Protein AF-A0A503PTZ9-F1 (afdb_monomer)

Mean predicted aligned error: 9.79 Å

Radius of gyration: 23.67 Å; Cα contacts (8 Å, |Δi|>4): 305; chains: 1; bounding box: 58×37×89 Å

Solvent-accessible surface area (backbone atoms only — not comparable to full-atom values): 9245 Å² total; per-residue (Å²): 135,88,83,88,86,88,81,87,80,84,78,80,80,80,79,78,78,79,80,77,79,73,82,73,79,72,58,34,61,68,58,82,78,48,42,77,41,50,40,66,58,50,43,62,72,37,54,38,19,19,38,58,53,99,61,36,38,35,24,30,41,74,88,35,39,27,41,33,32,36,72,86,59,56,32,35,34,51,37,34,45,49,67,59,56,31,27,39,35,39,45,42,35,38,35,33,25,79,62,46,50,68,46,65,62,75,71,70,54,28,44,36,38,33,33,32,78,86,68,48,57,32,37,35,51,71,82,46,91,44,89,69,36,46,27,35,67,59,68,69,76,35,48,42,83,39,57,87,57,45,68,60,51,48,55,58,44,61,76,56,43,37,120

Nearest PDB structures (foldseek):
  1pby-assembly1_A  TM=3.510E-01  e=3.749E+00  Paracoccus denitrificans

Secondary structure (DSSP, 8-state):
---------------------------BPPPTT-EEPPHHHHHHHHTTEEEE-SSEEEEE-TTSEEEEEETTSSEEEEEEEEEETTEEEEEEEEEETTT--EEE-SS-EEEEEEE-TTS-EEEEETT-S-TTT-BBS-GGGGEEES-TTHHHHHHHHHTT---

Sequence (163 aa):
MIRFLSRAWYGTVAFAAFAAFTSTSFAWPLPKGSVQLTKAEVAKIYSGMTADWDTIRGYHAPDGKYYSHAKDKSWFFEGKWTVRGNTQCISGSWTEVKTGKTGKSGKRDCNTWMRGPDGKMWDLWSQAKDQRNDWSDENLSKLSKGDRGVVKTITELKAKVRG

Foldseek 3Di:
DDDDDDDDDPDDDPPPPDPPPPPPQFFFFAAPPWAFDAQVVLLVLQEQKWFDDPFKIWHQHNVQWIKMAGPVRQKIWTFGWGTDGQKIWTWGKMAGLEARDMDTPDDTFMKGWIQHPVRQIKIDTPPDPDRRGRIGSCRSVRMDGHPPCRVVSVVVSVVRRDD

pLDDT: mean 85.65, std 20.06, range [33.97, 98.5]

Structure (mmCIF, N/CA/C/O backbone):
data_AF-A0A503PTZ9-F1
#
_entry.id   AF-A0A503PTZ9-F1
#
loop_
_atom_site.group_PDB
_atom_site.id
_atom_site.type_symbol
_atom_site.label_atom_id
_atom_site.label_alt_id
_atom_site.label_comp_id
_atom_site.label_asym_id
_atom_site.label_entity_id
_atom_site.label_seq_id
_atom_site.pdbx_PDB_ins_code
_atom_site.Cartn_x
_atom_site.Cartn_y
_atom_site.Cartn_z
_atom_sit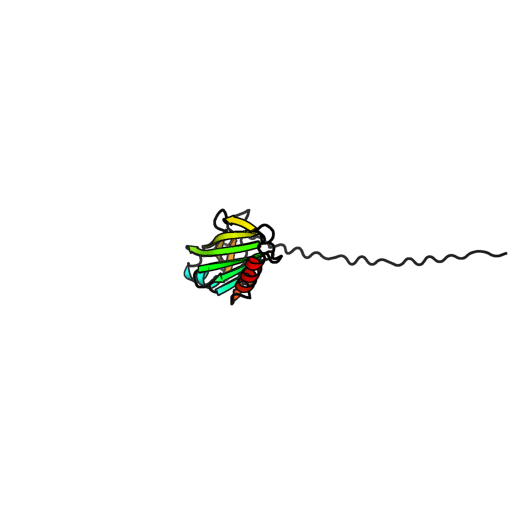e.occupancy
_atom_site.B_iso_or_equiv
_atom_site.auth_seq_id
_atom_site.auth_comp_id
_atom_site.auth_asym_id
_atom_site.auth_atom_id
_atom_site.pdbx_PDB_model_num
ATOM 1 N N . MET A 1 1 ? 34.572 24.724 71.150 1.00 36.53 1 MET A N 1
ATOM 2 C CA . MET A 1 1 ? 35.938 24.834 70.591 1.00 36.53 1 MET A CA 1
ATOM 3 C C . MET A 1 1 ? 36.004 23.918 69.365 1.00 36.53 1 MET A C 1
ATOM 5 O O . MET A 1 1 ? 35.574 22.787 69.511 1.00 36.53 1 MET A O 1
ATOM 9 N N . ILE A 1 2 ? 36.513 24.410 68.218 1.00 38.62 2 ILE A N 1
ATOM 10 C CA . ILE A 1 2 ? 36.885 23.673 66.971 1.00 38.62 2 ILE A CA 1
ATOM 11 C C . ILE A 1 2 ? 35.685 23.220 66.092 1.00 38.62 2 ILE A C 1
ATOM 13 O O . ILE A 1 2 ? 34.943 22.327 66.467 1.00 38.62 2 ILE A O 1
ATOM 17 N N . ARG A 1 3 ? 35.270 23.987 65.064 1.00 33.97 3 ARG A N 1
ATOM 18 C CA . ARG A 1 3 ? 35.731 24.116 63.646 1.00 33.97 3 ARG A CA 1
ATOM 19 C C . ARG A 1 3 ? 35.375 22.941 62.701 1.00 33.97 3 ARG A C 1
ATOM 21 O O . ARG A 1 3 ? 35.932 21.863 62.822 1.00 33.97 3 ARG A O 1
ATOM 28 N N . PHE A 1 4 ? 34.483 23.267 61.748 1.00 40.53 4 PHE A N 1
ATOM 29 C CA . PHE A 1 4 ? 34.369 22.888 60.322 1.00 40.53 4 PHE A CA 1
ATOM 30 C C . PHE A 1 4 ? 35.151 21.673 59.790 1.00 40.53 4 PHE A C 1
ATOM 32 O O . PHE A 1 4 ? 36.363 21.622 59.950 1.00 40.53 4 PHE A O 1
ATOM 39 N N . LEU A 1 5 ? 34.495 20.864 58.940 1.00 43.12 5 LEU A N 1
ATOM 40 C CA . LEU A 1 5 ? 34.867 20.738 57.520 1.00 43.12 5 LEU A CA 1
ATOM 41 C C . LEU A 1 5 ? 33.741 20.105 56.682 1.00 43.12 5 LEU A C 1
ATOM 43 O O . LEU A 1 5 ? 33.211 19.036 56.965 1.00 43.12 5 LEU A O 1
ATOM 47 N N . SER A 1 6 ? 33.404 20.838 55.632 1.00 43.50 6 SER A N 1
ATOM 48 C CA . SER A 1 6 ? 32.527 20.544 54.509 1.00 43.50 6 SER A CA 1
ATOM 49 C C . SER A 1 6 ? 33.125 19.488 53.576 1.00 43.50 6 SER A C 1
ATOM 51 O O . SER A 1 6 ? 34.327 19.493 53.321 1.00 43.50 6 SER A O 1
ATOM 53 N N . ARG A 1 7 ? 32.276 18.653 52.965 1.00 43.56 7 ARG A N 1
ATOM 54 C CA . ARG A 1 7 ? 32.567 18.022 51.670 1.00 43.56 7 ARG A CA 1
ATOM 55 C C . ARG A 1 7 ? 31.271 17.779 50.902 1.00 43.56 7 ARG A C 1
ATOM 57 O O . ARG A 1 7 ? 30.512 16.862 51.188 1.00 43.56 7 ARG A O 1
ATOM 64 N N . ALA A 1 8 ? 31.037 18.670 49.943 1.00 45.06 8 ALA A N 1
ATOM 65 C CA . ALA A 1 8 ? 30.063 18.516 48.880 1.00 45.06 8 ALA A CA 1
ATOM 66 C C . ALA A 1 8 ? 30.432 17.295 48.026 1.00 45.06 8 ALA A C 1
ATOM 68 O O . ALA A 1 8 ? 31.580 17.162 47.599 1.00 45.06 8 ALA A O 1
ATOM 69 N N . TRP A 1 9 ? 29.462 16.423 47.770 1.00 38.53 9 TRP A N 1
ATOM 70 C CA . TRP A 1 9 ? 29.575 15.372 46.768 1.00 38.53 9 TRP A CA 1
ATOM 71 C C . TRP A 1 9 ? 28.731 15.803 45.570 1.00 38.53 9 TRP A C 1
ATOM 73 O O . TRP A 1 9 ? 27.504 15.743 45.596 1.00 38.53 9 TRP A O 1
ATOM 83 N N . TYR A 1 10 ? 29.403 16.334 44.549 1.00 40.03 10 TYR A N 1
ATOM 84 C CA . TYR A 1 10 ? 28.805 16.615 43.250 1.00 40.03 10 TYR A CA 1
ATOM 85 C C . TYR A 1 10 ? 28.593 15.278 42.536 1.00 40.03 10 TYR A C 1
ATOM 87 O O . TYR A 1 10 ? 29.534 14.688 42.011 1.00 40.03 10 TYR A O 1
ATOM 95 N N . GLY A 1 11 ? 27.357 14.783 42.555 1.00 38.44 11 GLY A N 1
ATOM 96 C CA . GLY A 1 11 ? 26.934 13.682 41.700 1.00 38.44 11 GLY A CA 1
ATOM 97 C C . GLY A 1 11 ? 26.770 14.187 40.270 1.00 38.44 11 GLY A C 1
ATOM 98 O O . GLY A 1 11 ? 25.827 14.916 39.969 1.00 38.44 11 GLY A O 1
ATOM 99 N N . THR A 1 12 ? 27.704 13.824 39.398 1.00 46.19 12 THR A N 1
ATOM 100 C CA . THR A 1 12 ? 27.644 14.075 37.957 1.00 46.19 12 THR A CA 1
ATOM 101 C C . THR A 1 12 ? 26.412 13.388 37.363 1.00 46.19 12 THR A C 1
ATOM 103 O O . THR A 1 12 ? 26.373 12.165 37.239 1.00 46.19 12 THR A O 1
ATOM 106 N N . VAL A 1 13 ? 25.402 14.168 36.976 1.00 47.47 13 VAL A N 1
ATOM 107 C CA . VAL A 1 13 ? 24.301 13.698 36.128 1.00 47.47 13 VAL A CA 1
ATOM 108 C C . VAL A 1 13 ? 24.851 13.550 34.712 1.00 47.47 13 VAL A C 1
ATOM 110 O O . VAL A 1 13 ? 25.050 14.535 34.003 1.00 47.47 13 VAL A O 1
ATOM 113 N N . ALA A 1 14 ? 25.135 12.316 34.301 1.00 44.69 14 ALA A N 1
ATOM 114 C CA . ALA A 1 14 ? 25.433 12.005 32.912 1.00 44.69 14 ALA A CA 1
ATOM 115 C C . ALA A 1 14 ? 24.141 12.137 32.088 1.00 44.69 14 ALA A C 1
ATOM 117 O O . ALA A 1 14 ? 23.282 11.257 32.102 1.00 44.69 14 ALA A O 1
ATOM 118 N N . PHE A 1 15 ? 23.997 13.258 31.379 1.00 39.97 15 PHE A N 1
ATOM 119 C CA . PHE A 1 15 ? 23.029 13.402 30.295 1.00 39.97 15 PHE A CA 1
ATOM 120 C C . PHE A 1 15 ? 23.430 12.447 29.164 1.00 39.97 15 PHE A C 1
ATOM 122 O O . PHE A 1 15 ? 24.328 12.740 28.375 1.00 39.97 15 PHE A O 1
ATOM 129 N N . ALA A 1 16 ? 22.778 11.288 29.088 1.00 46.09 16 ALA A N 1
ATOM 130 C CA . ALA A 1 16 ? 22.828 10.452 27.899 1.00 46.09 16 ALA A CA 1
ATOM 131 C C . ALA A 1 16 ? 22.113 11.203 26.767 1.00 46.09 16 ALA A C 1
ATOM 133 O O . ALA A 1 16 ? 20.888 11.326 26.757 1.00 46.09 16 ALA A O 1
ATOM 134 N N . ALA A 1 17 ? 22.896 11.758 25.842 1.00 44.12 17 ALA A N 1
ATOM 135 C CA . ALA A 1 17 ? 22.391 12.357 24.620 1.00 44.12 17 ALA A CA 1
ATOM 136 C C . ALA A 1 17 ? 21.628 11.290 23.821 1.00 44.12 17 ALA A C 1
ATOM 138 O O . ALA A 1 17 ? 22.211 10.344 23.292 1.00 44.12 17 ALA A O 1
ATOM 139 N N . PHE A 1 18 ? 20.306 11.443 23.759 1.00 43.81 18 PHE A N 1
ATOM 140 C CA . PHE A 1 18 ? 19.441 10.725 22.835 1.00 43.81 18 PHE A CA 1
ATOM 141 C C . PHE A 1 18 ? 19.842 11.146 21.416 1.00 43.81 18 PHE A C 1
ATOM 143 O O . PHE A 1 18 ? 19.463 12.218 20.945 1.00 43.81 18 PHE A O 1
ATOM 150 N N . ALA A 1 19 ? 20.645 10.327 20.738 1.00 42.81 19 ALA A N 1
ATOM 151 C CA . ALA A 1 19 ? 20.833 10.452 19.302 1.00 42.81 19 ALA A CA 1
ATOM 152 C C . ALA A 1 19 ? 19.493 10.114 18.634 1.00 42.81 19 ALA A C 1
ATOM 154 O O . ALA A 1 19 ? 19.151 8.950 18.428 1.00 42.81 19 ALA A O 1
ATOM 155 N N . ALA A 1 20 ? 18.696 11.145 18.359 1.00 42.06 20 ALA A N 1
ATOM 156 C CA . ALA A 1 20 ? 17.535 11.037 17.498 1.00 42.06 20 ALA A CA 1
ATOM 157 C C . ALA A 1 20 ? 18.033 10.683 16.090 1.00 42.06 20 ALA A C 1
ATOM 159 O O . ALA A 1 20 ? 18.496 11.547 15.349 1.00 42.06 20 ALA A O 1
ATOM 160 N N . PHE A 1 21 ? 17.957 9.404 15.724 1.00 41.22 21 PHE A N 1
ATOM 161 C CA . PHE A 1 21 ? 18.006 8.998 14.325 1.00 41.22 21 PHE A CA 1
ATOM 162 C C . PHE A 1 21 ? 16.720 9.500 13.669 1.00 41.22 21 PHE A C 1
ATOM 164 O O . PHE A 1 21 ? 15.690 8.831 13.676 1.00 41.22 21 PHE A O 1
ATOM 171 N N . THR A 1 22 ? 16.761 10.717 13.137 1.00 39.91 22 THR A N 1
ATOM 172 C CA . THR A 1 22 ? 15.797 11.143 12.132 1.00 39.91 22 THR A CA 1
ATOM 173 C C . THR A 1 22 ? 16.108 10.350 10.874 1.00 39.91 22 THR A C 1
ATOM 175 O O . THR A 1 22 ? 17.125 10.594 10.226 1.00 39.91 22 THR A O 1
ATOM 178 N N . SER A 1 23 ? 15.265 9.378 10.544 1.00 39.41 23 SER A N 1
ATOM 179 C CA . SER A 1 23 ? 15.254 8.728 9.238 1.00 39.41 23 SER A CA 1
ATOM 180 C C . SER A 1 23 ? 14.963 9.800 8.188 1.00 39.41 23 SER A C 1
ATOM 182 O O . SER A 1 23 ? 13.811 10.140 7.928 1.00 39.41 23 SER A O 1
ATOM 184 N N . THR A 1 24 ? 15.998 10.408 7.620 1.00 42.38 24 THR A N 1
ATOM 185 C CA . THR A 1 24 ? 15.856 11.190 6.397 1.00 42.38 24 THR A CA 1
ATOM 186 C C . THR A 1 24 ? 15.541 10.189 5.296 1.00 42.38 24 THR A C 1
ATOM 188 O O . THR A 1 24 ? 16.455 9.556 4.774 1.00 42.38 24 THR A O 1
ATOM 191 N N . SER A 1 25 ? 14.262 10.001 4.960 1.00 52.09 25 SER A N 1
ATOM 192 C CA . SER A 1 25 ? 13.926 9.388 3.677 1.00 52.09 25 SER A CA 1
ATOM 193 C C . SER A 1 25 ? 14.479 10.334 2.616 1.00 52.09 25 SER A C 1
ATOM 195 O O . SER A 1 25 ? 13.963 11.442 2.435 1.00 52.09 25 SER A O 1
ATOM 197 N N . PHE A 1 26 ? 15.597 9.969 1.999 1.00 53.69 26 PHE A N 1
ATOM 198 C CA . PHE A 1 26 ? 16.186 10.788 0.955 1.00 53.69 26 PHE A CA 1
ATOM 199 C C . PHE A 1 26 ? 15.270 10.692 -0.269 1.00 53.69 26 PHE A C 1
ATOM 201 O O . PHE A 1 26 ? 15.169 9.647 -0.904 1.00 53.69 26 PHE A O 1
ATOM 208 N N . ALA A 1 27 ? 14.549 11.775 -0.542 1.00 63.38 27 ALA A N 1
ATOM 209 C CA . ALA A 1 27 ? 13.811 11.979 -1.777 1.00 63.38 27 ALA A CA 1
ATOM 210 C C . ALA A 1 27 ? 14.823 12.222 -2.907 1.00 63.38 27 ALA A C 1
ATOM 212 O O . ALA A 1 27 ? 15.620 13.162 -2.827 1.00 63.38 27 ALA A O 1
ATOM 213 N N . TRP A 1 28 ? 14.832 11.353 -3.920 1.00 75.00 28 TRP A N 1
ATOM 214 C CA . TRP A 1 28 ? 15.744 11.458 -5.061 1.00 75.00 28 TRP A CA 1
ATOM 215 C C . TRP A 1 28 ? 14.976 11.736 -6.358 1.00 75.00 28 TRP A C 1
ATOM 217 O O . TRP A 1 28 ? 13.852 11.258 -6.535 1.00 75.00 28 TRP A O 1
ATOM 227 N N . PRO A 1 29 ? 15.583 12.446 -7.327 1.00 89.12 29 PRO A N 1
ATOM 228 C CA . PRO A 1 29 ? 15.060 12.440 -8.686 1.00 89.12 29 PRO A CA 1
ATOM 229 C C . PRO A 1 29 ? 15.028 11.006 -9.221 1.00 89.12 29 PRO A C 1
ATOM 231 O O . PRO A 1 29 ? 15.946 10.220 -8.977 1.00 89.12 29 PRO A O 1
ATOM 234 N N . LEU A 1 30 ? 13.999 10.678 -10.006 1.00 92.44 30 LEU A N 1
ATOM 235 C CA . LEU A 1 30 ? 13.929 9.383 -10.677 1.00 92.44 30 LEU A CA 1
ATOM 236 C C . LEU A 1 30 ? 15.182 9.173 -11.552 1.00 92.44 30 LEU A C 1
ATOM 238 O O . LEU A 1 30 ? 15.491 10.043 -12.378 1.00 92.44 30 LEU A O 1
ATOM 242 N N . PRO A 1 31 ? 15.886 8.029 -11.448 1.00 92.94 31 PRO A N 1
ATOM 243 C CA . PRO A 1 31 ? 17.049 7.763 -12.285 1.00 92.94 31 PRO A CA 1
ATOM 244 C C . PRO A 1 31 ? 16.729 7.850 -13.780 1.00 92.94 31 PRO A C 1
ATOM 246 O O . PRO A 1 31 ? 15.712 7.332 -14.258 1.00 92.94 31 PRO A O 1
ATOM 249 N N . LYS A 1 32 ? 17.621 8.484 -14.549 1.00 94.38 32 LYS A N 1
ATOM 250 C CA . LYS A 1 32 ? 17.485 8.562 -16.010 1.00 94.38 32 LYS A CA 1
ATOM 251 C C . LYS A 1 32 ? 17.484 7.156 -16.616 1.00 94.38 32 LYS A C 1
ATOM 253 O O . LYS A 1 32 ? 18.268 6.305 -16.212 1.00 94.38 32 LYS A O 1
ATOM 258 N N . GLY A 1 33 ? 16.614 6.933 -17.599 1.00 94.00 33 GLY A N 1
ATOM 259 C CA . GLY A 1 33 ? 16.439 5.618 -18.226 1.00 94.00 33 GLY A CA 1
ATOM 260 C C . GLY A 1 33 ? 15.503 4.674 -17.467 1.00 94.00 33 GLY A C 1
ATOM 261 O O . GLY A 1 33 ? 15.380 3.517 -17.856 1.00 94.00 33 GLY A O 1
ATOM 262 N N . SER A 1 34 ? 14.826 5.149 -16.415 1.00 96.75 34 SER A N 1
ATOM 263 C CA . SER A 1 34 ? 13.790 4.365 -15.740 1.00 96.75 34 SER A CA 1
ATOM 264 C C . SER A 1 34 ? 12.622 4.041 -16.673 1.00 96.75 34 SER A C 1
ATOM 266 O O . SER A 1 34 ? 12.167 4.891 -17.441 1.00 96.75 34 SER A O 1
ATOM 268 N N . VAL A 1 35 ? 12.097 2.824 -16.561 1.00 97.44 35 VAL A N 1
ATOM 269 C CA . VAL A 1 35 ? 10.988 2.320 -17.380 1.00 97.44 35 VAL A CA 1
ATOM 270 C C . VAL A 1 35 ? 9.731 2.111 -16.544 1.00 97.44 35 VAL A C 1
ATOM 272 O O . VAL A 1 35 ? 9.796 1.791 -15.356 1.00 97.44 35 VAL A O 1
ATOM 275 N N . GLN A 1 36 ? 8.568 2.289 -17.170 1.00 97.12 36 GLN A N 1
ATOM 276 C CA . GLN A 1 36 ? 7.289 2.012 -16.522 1.00 97.12 36 GLN A CA 1
ATOM 277 C C . GLN A 1 36 ? 7.106 0.511 -16.311 1.00 97.12 36 GLN A C 1
ATOM 279 O O . GLN A 1 36 ? 7.405 -0.298 -17.189 1.00 97.12 36 GLN A O 1
ATOM 284 N N . LEU A 1 37 ? 6.560 0.152 -15.154 1.00 97.62 37 LEU A N 1
ATOM 285 C CA . LEU A 1 37 ? 6.098 -1.206 -14.898 1.00 97.62 37 LEU A CA 1
ATOM 286 C C . LEU A 1 37 ? 4.765 -1.469 -15.593 1.00 97.62 37 LEU A C 1
ATOM 288 O O . LEU A 1 37 ? 3.913 -0.592 -15.734 1.00 97.62 37 LEU A O 1
ATOM 292 N N . THR A 1 38 ? 4.543 -2.714 -15.979 1.00 97.75 38 THR A N 1
ATOM 293 C CA . THR A 1 38 ? 3.236 -3.149 -16.456 1.00 97.75 38 THR A CA 1
ATOM 294 C C . THR A 1 38 ? 2.229 -3.233 -15.307 1.00 97.75 38 THR A C 1
ATOM 296 O O . THR A 1 38 ? 2.573 -3.432 -14.139 1.00 97.75 38 THR A O 1
ATOM 299 N N . LYS A 1 39 ? 0.938 -3.182 -15.652 1.00 97.50 39 LYS A N 1
ATOM 300 C CA . LYS A 1 39 ? -0.164 -3.402 -14.702 1.00 97.50 39 LYS A CA 1
ATOM 301 C C . LYS A 1 39 ? -0.021 -4.716 -13.929 1.00 97.50 39 LYS A C 1
ATOM 303 O O . LYS A 1 39 ? -0.337 -4.762 -12.743 1.00 97.50 39 LYS A O 1
ATOM 308 N N . ALA A 1 40 ? 0.423 -5.782 -14.595 1.00 97.69 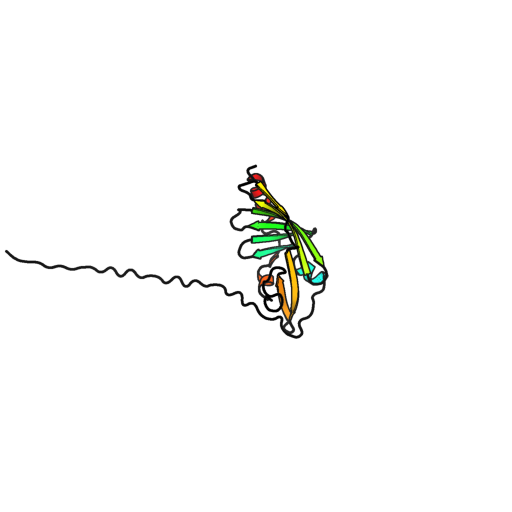40 ALA A N 1
ATOM 309 C CA . ALA A 1 40 ? 0.578 -7.096 -13.977 1.00 97.69 40 ALA A CA 1
ATOM 310 C C . ALA A 1 40 ? 1.721 -7.111 -12.952 1.00 97.69 40 ALA A C 1
ATOM 312 O O . ALA A 1 40 ? 1.564 -7.670 -11.868 1.00 97.69 40 ALA A O 1
ATOM 313 N N . GLU A 1 41 ? 2.840 -6.450 -13.258 1.00 97.44 41 GLU A N 1
ATOM 314 C CA . GLU A 1 41 ? 3.957 -6.317 -12.320 1.00 97.44 41 GLU A CA 1
ATOM 315 C C . GLU A 1 41 ? 3.549 -5.514 -11.084 1.00 97.44 41 GLU A C 1
ATOM 317 O O . GLU A 1 41 ? 3.780 -5.971 -9.969 1.00 97.44 41 GLU A O 1
ATOM 322 N N . VAL A 1 42 ? 2.859 -4.381 -11.254 1.00 97.62 42 VAL A N 1
ATOM 323 C CA . VAL A 1 42 ? 2.370 -3.591 -10.111 1.00 97.62 42 VAL A CA 1
ATOM 324 C C . VAL A 1 42 ? 1.321 -4.356 -9.302 1.00 97.62 42 VAL A C 1
ATOM 326 O O . VAL A 1 42 ? 1.355 -4.340 -8.074 1.00 97.62 42 VAL A O 1
ATOM 329 N N . ALA A 1 43 ? 0.421 -5.100 -9.949 1.00 97.50 43 ALA A N 1
ATOM 330 C CA . ALA A 1 43 ? -0.520 -5.959 -9.232 1.00 97.50 43 ALA A CA 1
ATOM 331 C C . ALA A 1 43 ? 0.199 -7.028 -8.391 1.00 97.50 43 ALA A C 1
ATOM 333 O O . ALA A 1 43 ? -0.237 -7.316 -7.278 1.00 97.50 43 ALA A O 1
ATOM 334 N N . LYS A 1 44 ? 1.319 -7.577 -8.878 1.00 97.06 44 LYS A N 1
ATOM 335 C CA . LYS A 1 44 ? 2.138 -8.556 -8.147 1.00 97.06 44 LYS A CA 1
ATOM 336 C C . LYS A 1 44 ? 2.857 -7.952 -6.936 1.00 97.06 44 LYS A C 1
ATOM 338 O O . LYS A 1 44 ? 3.076 -8.674 -5.969 1.00 97.06 44 LYS A O 1
ATOM 343 N N . ILE A 1 45 ? 3.193 -6.658 -6.967 1.00 96.81 45 ILE A N 1
ATOM 344 C CA . ILE A 1 45 ? 3.781 -5.947 -5.817 1.00 96.81 45 ILE A CA 1
ATOM 345 C C . ILE A 1 45 ? 2.814 -5.942 -4.629 1.00 96.81 45 ILE A C 1
ATOM 347 O O . ILE A 1 45 ? 3.253 -6.114 -3.498 1.00 96.81 45 ILE A O 1
ATOM 351 N N . TYR A 1 46 ? 1.512 -5.765 -4.875 1.00 97.50 46 TYR A N 1
ATOM 352 C CA . TYR A 1 46 ? 0.528 -5.548 -3.811 1.00 97.50 46 TYR A CA 1
ATOM 353 C C . TYR A 1 46 ? -0.363 -6.753 -3.502 1.00 97.50 46 TYR A C 1
ATOM 355 O O . TYR A 1 46 ? -0.767 -6.915 -2.357 1.00 97.50 46 TYR A O 1
ATOM 363 N N . SER A 1 47 ? -0.703 -7.597 -4.478 1.00 98.12 47 SER A N 1
ATOM 364 C CA . SER A 1 47 ? -1.709 -8.650 -4.285 1.00 98.12 47 SER A CA 1
ATOM 365 C C . SER A 1 47 ? -1.330 -9.622 -3.163 1.00 98.12 47 SER A C 1
ATOM 367 O O . SER A 1 47 ? -0.336 -10.343 -3.254 1.00 98.12 47 SER A O 1
ATOM 369 N N . GLY A 1 48 ? -2.138 -9.650 -2.099 1.00 98.19 48 GLY A N 1
ATOM 370 C CA . GLY A 1 48 ? -1.900 -10.486 -0.924 1.00 98.19 48 GLY A CA 1
ATOM 371 C C . GLY A 1 48 ? -0.778 -9.981 -0.016 1.00 98.19 48 GLY A C 1
ATOM 372 O O . GLY A 1 48 ? -0.229 -10.772 0.753 1.00 98.19 48 GLY A O 1
ATOM 373 N N . MET A 1 49 ? -0.430 -8.696 -0.096 1.00 98.38 49 MET A N 1
ATOM 374 C CA . MET A 1 49 ? 0.647 -8.080 0.678 1.00 98.38 49 MET A CA 1
ATOM 375 C C . MET A 1 49 ? 0.105 -7.067 1.688 1.00 98.38 49 MET A C 1
ATOM 377 O O . MET A 1 49 ? -0.873 -6.355 1.445 1.00 98.38 49 MET A O 1
ATOM 381 N N . THR A 1 50 ? 0.791 -6.974 2.820 1.00 98.50 50 THR A N 1
ATOM 382 C CA . THR A 1 50 ? 0.602 -5.945 3.838 1.00 98.50 50 THR A CA 1
ATOM 383 C C . THR A 1 50 ? 1.735 -4.933 3.769 1.00 98.50 50 THR A C 1
ATOM 385 O O . THR A 1 50 ? 2.901 -5.305 3.887 1.00 98.50 50 THR A O 1
ATOM 388 N N . ALA A 1 51 ? 1.377 -3.662 3.622 1.00 96.62 51 ALA A N 1
ATOM 389 C CA . ALA A 1 51 ? 2.252 -2.518 3.795 1.00 96.62 51 ALA A CA 1
ATOM 390 C C . ALA A 1 51 ? 2.339 -2.120 5.272 1.00 96.62 51 ALA A C 1
ATOM 392 O O . ALA A 1 51 ? 1.313 -1.965 5.940 1.00 96.62 51 ALA A O 1
ATOM 393 N N . ASP A 1 52 ? 3.557 -1.946 5.773 1.00 96.56 52 ASP A N 1
ATOM 394 C CA . ASP A 1 52 ? 3.846 -1.478 7.128 1.00 96.56 52 ASP A CA 1
ATOM 395 C C . ASP A 1 52 ? 4.582 -0.132 7.062 1.00 96.56 52 ASP A C 1
ATOM 397 O O . ASP A 1 52 ? 5.809 -0.065 7.094 1.00 96.56 52 ASP A O 1
ATOM 401 N N . TRP A 1 53 ? 3.818 0.951 6.911 1.00 92.38 53 TRP A N 1
ATOM 402 C CA . TRP A 1 53 ? 4.344 2.319 6.890 1.00 92.38 53 TRP A CA 1
ATOM 403 C C . TRP A 1 53 ? 4.385 2.909 8.304 1.00 92.38 53 TRP A C 1
ATOM 405 O O . TRP A 1 53 ? 3.796 2.367 9.236 1.00 92.38 53 TRP A O 1
ATOM 415 N N . ASP A 1 54 ? 5.066 4.035 8.500 1.00 91.38 54 ASP A N 1
ATOM 416 C CA . ASP A 1 54 ? 5.394 4.546 9.841 1.00 91.38 54 ASP A CA 1
ATOM 417 C C . ASP A 1 54 ? 4.176 4.772 10.741 1.00 91.38 54 ASP A C 1
ATOM 419 O O . ASP A 1 54 ? 4.235 4.485 11.935 1.00 91.38 54 ASP A O 1
ATOM 423 N N . THR A 1 55 ? 3.050 5.211 10.176 1.00 93.56 55 THR A N 1
ATOM 424 C CA . THR A 1 55 ? 1.836 5.553 10.934 1.00 93.56 55 THR A CA 1
ATOM 425 C C . THR A 1 55 ? 0.685 4.571 10.739 1.00 93.56 55 THR A C 1
ATOM 427 O O . THR A 1 55 ? -0.238 4.542 11.557 1.00 93.56 55 THR A O 1
ATOM 430 N N . ILE A 1 56 ? 0.720 3.741 9.693 1.00 95.00 56 ILE A N 1
ATOM 431 C CA . ILE A 1 56 ? -0.405 2.882 9.308 1.00 95.00 56 ILE A CA 1
ATOM 432 C C . ILE A 1 56 ? 0.075 1.500 8.871 1.00 95.00 56 ILE A C 1
ATOM 434 O O . ILE A 1 56 ? 1.178 1.336 8.353 1.00 95.00 56 ILE A O 1
ATOM 438 N N . ARG A 1 57 ? -0.805 0.510 9.009 1.00 97.81 57 ARG A N 1
ATOM 439 C CA . ARG A 1 57 ? -0.636 -0.808 8.393 1.00 97.81 57 ARG A CA 1
ATOM 440 C C . ARG A 1 57 ? -1.802 -1.079 7.452 1.00 97.81 57 ARG A C 1
ATOM 442 O O . ARG A 1 57 ? -2.951 -0.886 7.848 1.00 97.81 57 ARG A O 1
ATOM 449 N N . GLY A 1 58 ? -1.510 -1.499 6.222 1.00 97.50 58 GLY A N 1
ATOM 450 C CA . GLY A 1 58 ? -2.500 -1.654 5.157 1.00 97.50 58 GLY A CA 1
ATOM 451 C C . GLY A 1 58 ? -2.377 -2.971 4.402 1.00 97.50 58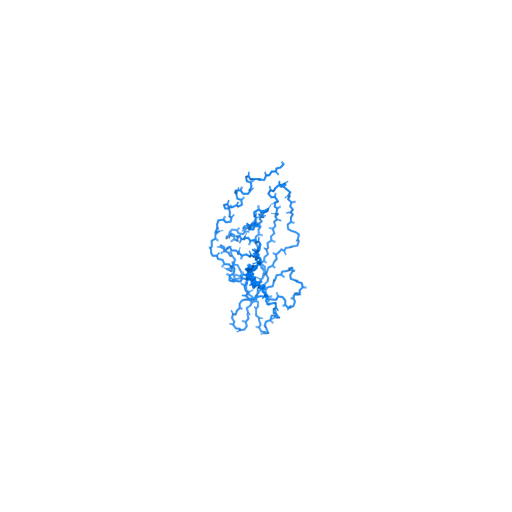 GLY A C 1
ATOM 452 O O . GLY A 1 58 ? -1.327 -3.267 3.848 1.00 97.50 58 GLY A O 1
ATOM 453 N N . TYR A 1 59 ? -3.447 -3.754 4.342 1.00 98.50 59 TYR A N 1
ATOM 454 C CA . TYR A 1 59 ? -3.520 -5.018 3.625 1.00 98.50 59 TYR A CA 1
ATOM 455 C C . TYR A 1 59 ? -4.252 -4.872 2.287 1.00 98.50 59 TYR A C 1
ATOM 457 O O . TYR A 1 59 ? -5.387 -4.394 2.215 1.00 98.50 59 TYR A O 1
ATOM 465 N N . HIS A 1 60 ? -3.590 -5.336 1.229 1.00 98.25 60 HIS A N 1
ATOM 466 C CA . HIS A 1 60 ? -4.093 -5.399 -0.137 1.00 98.25 60 HIS A CA 1
ATOM 467 C C . HIS A 1 60 ? -4.582 -6.819 -0.420 1.00 98.25 60 HIS A C 1
ATOM 469 O O . HIS A 1 60 ? -3.823 -7.694 -0.845 1.00 98.25 60 HIS A O 1
ATOM 475 N N . ALA A 1 61 ? -5.863 -7.072 -0.168 1.00 98.19 61 ALA A N 1
ATOM 476 C CA . ALA A 1 61 ? -6.434 -8.393 -0.372 1.00 98.19 61 ALA A CA 1
ATOM 477 C C . ALA A 1 61 ? -6.458 -8.758 -1.875 1.00 98.19 61 ALA A C 1
ATOM 479 O O . ALA A 1 61 ? -6.742 -7.890 -2.707 1.00 98.19 61 ALA A O 1
ATOM 480 N N . PRO A 1 62 ? -6.201 -10.025 -2.259 1.00 97.38 62 PRO A N 1
ATOM 481 C CA . PRO A 1 62 ? -6.187 -10.443 -3.667 1.00 97.38 62 PRO A CA 1
ATOM 482 C C . PRO A 1 62 ? -7.512 -10.231 -4.415 1.00 97.38 62 PRO A C 1
ATOM 484 O O . PRO A 1 62 ? -7.520 -10.154 -5.639 1.00 97.38 62 PRO A O 1
ATOM 487 N N . ASP A 1 63 ? -8.627 -10.115 -3.690 1.00 96.88 63 ASP A N 1
ATOM 488 C CA . ASP A 1 63 ? -9.968 -9.851 -4.229 1.00 96.88 63 ASP A CA 1
ATOM 489 C C . ASP A 1 63 ? -10.222 -8.361 -4.552 1.00 96.88 63 ASP A C 1
ATOM 491 O O . ASP A 1 63 ? -11.338 -7.975 -4.902 1.00 96.88 63 ASP A O 1
ATOM 495 N N . GLY A 1 64 ? -9.197 -7.510 -4.431 1.00 96.75 64 GLY A N 1
ATOM 496 C CA . GLY A 1 64 ? -9.279 -6.074 -4.699 1.00 96.75 64 GLY A CA 1
ATOM 497 C C . GLY A 1 64 ? -9.769 -5.240 -3.515 1.00 96.75 64 GLY A C 1
ATOM 498 O O . GLY A 1 64 ? -9.889 -4.019 -3.647 1.00 96.75 64 GLY A O 1
ATOM 499 N N . LYS A 1 65 ? -10.042 -5.847 -2.351 1.00 98.12 65 LYS A N 1
ATOM 500 C CA . LYS A 1 65 ? -10.348 -5.098 -1.125 1.00 98.12 65 LYS A CA 1
ATOM 501 C C . LYS A 1 65 ? -9.083 -4.558 -0.478 1.00 98.12 65 LYS A C 1
ATOM 503 O O . LYS A 1 65 ? -8.022 -5.178 -0.518 1.00 98.12 65 LYS A O 1
ATOM 508 N N . TYR A 1 66 ? -9.212 -3.393 0.135 1.00 97.69 66 TYR A N 1
ATOM 509 C CA . TYR A 1 66 ? -8.148 -2.770 0.900 1.00 97.69 66 TYR A CA 1
ATOM 510 C C . TYR A 1 66 ? -8.616 -2.485 2.320 1.00 97.69 66 TYR A C 1
ATOM 512 O O . TYR A 1 66 ? -9.721 -1.984 2.538 1.00 97.69 66 TYR A O 1
ATOM 520 N N . TYR A 1 67 ? -7.744 -2.800 3.263 1.00 98.19 67 TYR A N 1
ATOM 521 C CA . TYR A 1 67 ? -7.976 -2.692 4.690 1.00 98.19 67 TYR A CA 1
ATOM 522 C C . TYR A 1 67 ? -6.795 -1.961 5.297 1.00 98.19 67 TYR A C 1
ATOM 524 O O . TYR A 1 67 ? -5.666 -2.380 5.075 1.00 98.19 67 TYR A O 1
ATOM 532 N N . SER A 1 68 ? -7.001 -0.911 6.077 1.00 97.88 68 SER A N 1
ATOM 533 C CA . SER A 1 68 ? -5.900 -0.348 6.857 1.00 97.88 68 SER A CA 1
ATOM 534 C C . SER A 1 68 ? -6.351 0.178 8.203 1.00 97.88 68 SER A C 1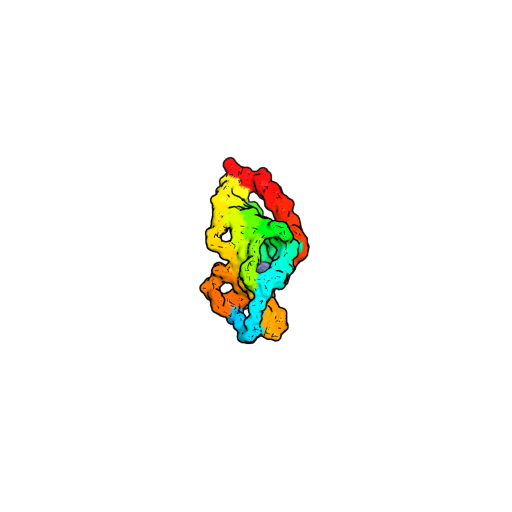
ATOM 536 O O . SER A 1 68 ? -7.535 0.388 8.454 1.00 97.88 68 SER A O 1
ATOM 538 N N . HIS A 1 69 ? -5.396 0.359 9.103 1.00 98.12 69 HIS A N 1
ATOM 539 C CA . HIS A 1 69 ? -5.626 1.030 10.370 1.00 98.12 69 HIS A CA 1
ATOM 540 C C . HIS A 1 69 ? -4.390 1.824 10.775 1.00 98.12 69 HIS A C 1
ATOM 542 O O . HIS A 1 69 ? -3.260 1.479 10.410 1.00 98.12 69 HIS A O 1
ATOM 548 N N . ALA A 1 70 ? -4.602 2.867 11.572 1.00 97.44 70 ALA A N 1
ATOM 549 C CA . ALA A 1 70 ? -3.502 3.542 12.240 1.00 97.44 70 ALA A CA 1
ATOM 550 C C . ALA A 1 70 ? -2.830 2.607 13.247 1.00 97.44 70 ALA A C 1
ATOM 552 O O . ALA A 1 70 ? -3.494 1.797 13.907 1.00 97.44 70 ALA A O 1
ATOM 553 N N . LYS A 1 71 ? -1.510 2.720 13.407 1.00 97.38 71 LYS A N 1
ATOM 554 C CA . LYS A 1 71 ? -0.764 1.925 14.397 1.00 97.38 71 LYS A CA 1
ATOM 555 C C . LYS A 1 71 ? -1.192 2.224 15.833 1.00 97.38 71 LYS A C 1
ATOM 557 O O . LYS A 1 71 ? -1.218 1.313 16.658 1.00 97.38 71 LYS A O 1
ATOM 562 N N . ASP A 1 72 ? -1.602 3.461 16.104 1.00 97.38 72 ASP A N 1
ATOM 563 C CA . ASP A 1 72 ? -2.173 3.887 17.386 1.00 97.38 72 ASP A CA 1
ATOM 564 C C . ASP A 1 72 ? -3.636 3.441 17.590 1.00 97.38 72 ASP A C 1
ATOM 566 O O . ASP A 1 72 ? -4.213 3.681 18.650 1.00 97.38 72 ASP A O 1
ATOM 570 N N . LYS A 1 73 ? -4.231 2.770 16.590 1.00 97.31 73 LYS A N 1
ATOM 571 C CA . LYS A 1 73 ? -5.606 2.250 16.601 1.00 97.31 73 LYS A CA 1
ATOM 572 C C . LYS A 1 73 ? -6.685 3.336 16.742 1.00 97.31 73 LYS A C 1
ATOM 574 O O . LYS A 1 73 ? -7.802 3.032 17.158 1.00 97.31 73 LYS A O 1
ATOM 579 N N . SER A 1 74 ? -6.378 4.585 16.390 1.00 96.81 74 SER A N 1
ATOM 580 C CA . SER A 1 74 ? -7.325 5.709 16.454 1.00 96.81 74 SER A CA 1
ATOM 581 C C . SER A 1 74 ? -8.387 5.683 15.348 1.00 96.81 74 SER A C 1
ATOM 583 O O . SER A 1 74 ? -9.509 6.144 15.566 1.00 96.81 74 SER A O 1
ATOM 585 N N . TRP A 1 75 ? -8.068 5.104 14.189 1.00 96.88 75 TRP A N 1
ATOM 586 C CA . TRP A 1 75 ? -8.972 4.958 13.048 1.00 96.88 75 TRP A CA 1
ATOM 587 C C . TRP A 1 75 ? -8.677 3.687 12.243 1.00 96.88 75 TRP A C 1
ATOM 589 O O . TRP A 1 75 ? -7.583 3.116 12.313 1.00 96.88 75 TRP A O 1
ATOM 599 N N . PHE A 1 76 ? -9.661 3.259 11.454 1.00 97.81 76 PHE A N 1
ATOM 600 C CA . PHE A 1 76 ? -9.509 2.223 10.430 1.00 97.81 76 PHE A CA 1
ATOM 601 C C . PHE A 1 76 ? -10.111 2.669 9.098 1.00 97.81 76 PHE A C 1
ATOM 603 O O . PHE A 1 76 ? -10.905 3.604 9.049 1.00 97.81 76 PHE A O 1
ATOM 610 N N . PHE A 1 77 ? -9.712 2.010 8.019 1.00 97.06 77 PHE A N 1
ATOM 611 C CA . PHE A 1 77 ? -10.143 2.276 6.658 1.00 97.06 77 PHE A CA 1
ATOM 612 C C . PHE A 1 77 ? -10.527 0.975 5.968 1.00 97.06 77 PHE A C 1
ATOM 614 O O . PHE A 1 77 ? -9.812 -0.027 6.041 1.00 97.06 77 PHE A O 1
ATOM 621 N N . GLU A 1 78 ? -11.645 1.017 5.254 1.00 96.81 78 GLU A N 1
ATOM 622 C CA . GLU A 1 78 ? -12.117 -0.073 4.410 1.00 96.81 78 GLU A CA 1
ATOM 623 C C . GLU A 1 78 ? -12.394 0.476 3.010 1.00 96.81 78 GLU A C 1
ATOM 625 O O . GLU A 1 78 ? -13.006 1.535 2.829 1.00 96.81 78 GLU A O 1
ATOM 630 N N . GLY A 1 79 ? -11.930 -0.244 1.995 1.00 95.75 79 GLY A N 1
ATOM 631 C CA . GLY A 1 79 ? -12.015 0.234 0.629 1.00 95.75 79 GLY A CA 1
ATOM 632 C C . GLY A 1 79 ? -11.615 -0.794 -0.412 1.00 95.75 79 GLY A C 1
ATOM 633 O O . GLY A 1 79 ? -11.683 -2.006 -0.207 1.00 95.75 79 GLY A O 1
ATOM 634 N N . LYS A 1 80 ? -11.211 -0.279 -1.567 1.00 96.19 80 LYS A N 1
ATOM 635 C CA . LYS A 1 80 ? -10.731 -1.045 -2.711 1.00 96.19 80 LYS A CA 1
ATOM 636 C C . LYS A 1 80 ? -9.380 -0.514 -3.142 1.00 96.19 80 LYS A C 1
ATOM 638 O O . LYS A 1 80 ? -9.173 0.703 -3.139 1.00 96.19 80 LYS A O 1
ATOM 643 N N . TRP A 1 81 ? -8.515 -1.414 -3.584 1.00 96.44 81 TRP A N 1
ATOM 644 C CA . TRP A 1 81 ? -7.323 -1.048 -4.333 1.00 96.44 81 TRP A CA 1
ATOM 645 C C . TRP A 1 81 ? -7.473 -1.472 -5.792 1.00 96.44 81 TRP A C 1
ATOM 647 O O . TRP A 1 81 ? -8.147 -2.446 -6.121 1.00 96.44 81 TRP A O 1
ATOM 657 N N . THR A 1 82 ? -6.873 -0.701 -6.691 1.00 95.94 82 THR A N 1
ATOM 658 C CA . THR A 1 82 ? -6.895 -0.964 -8.132 1.00 95.94 82 THR A CA 1
ATOM 659 C C . THR A 1 82 ? -5.552 -0.615 -8.744 1.00 95.94 82 THR A C 1
ATOM 661 O O . THR A 1 82 ? -4.825 0.212 -8.202 1.00 95.94 82 THR A O 1
ATOM 664 N N . VAL A 1 83 ? -5.243 -1.209 -9.895 1.00 96.94 83 VAL A N 1
ATOM 665 C CA . VAL A 1 83 ? -4.045 -0.878 -10.674 1.00 96.94 83 VAL A CA 1
ATOM 666 C C . VAL A 1 83 ? -4.455 -0.381 -12.056 1.00 96.94 83 VAL A C 1
ATOM 668 O O . VAL A 1 83 ? -5.249 -1.030 -12.748 1.00 96.94 83 VAL A O 1
ATOM 671 N N . ARG A 1 84 ? -3.913 0.768 -12.464 1.00 95.00 84 ARG A N 1
ATOM 672 C CA . ARG A 1 84 ? -4.083 1.373 -13.792 1.00 95.00 84 ARG A CA 1
ATOM 673 C C . ARG A 1 84 ? -2.706 1.749 -14.333 1.00 95.00 84 ARG A C 1
ATOM 675 O O . ARG A 1 84 ? -2.048 2.611 -13.766 1.00 95.00 84 ARG A O 1
ATOM 682 N N . GLY A 1 85 ? -2.274 1.104 -15.417 1.00 96.31 85 GLY A N 1
ATOM 683 C CA . GLY A 1 85 ? -0.898 1.254 -15.901 1.00 96.31 85 GLY A CA 1
ATOM 684 C C . GLY A 1 85 ? 0.102 0.828 -14.826 1.00 96.31 85 GLY A C 1
ATOM 685 O O . GLY A 1 85 ? -0.058 -0.241 -14.240 1.00 96.31 85 GLY A O 1
ATOM 686 N N . ASN A 1 86 ? 1.074 1.686 -14.537 1.00 97.44 86 ASN A N 1
ATOM 687 C CA . ASN A 1 86 ? 2.082 1.498 -13.496 1.00 97.44 86 ASN A CA 1
ATOM 688 C C . ASN A 1 86 ? 1.686 2.093 -12.128 1.00 97.44 86 ASN A C 1
ATOM 690 O O . ASN A 1 86 ? 2.528 2.209 -11.239 1.00 97.44 86 ASN A O 1
ATOM 694 N N . THR A 1 87 ? 0.423 2.481 -11.948 1.00 96.75 87 THR A N 1
ATOM 695 C CA . THR A 1 87 ? -0.056 3.138 -10.729 1.00 96.75 87 THR A CA 1
ATOM 696 C C . THR A 1 87 ? -1.045 2.249 -9.987 1.00 96.75 87 THR A C 1
ATOM 698 O O . THR A 1 87 ? -2.056 1.814 -10.548 1.00 96.75 87 THR A O 1
ATOM 701 N N . GLN A 1 88 ? -0.776 2.005 -8.707 1.00 96.19 88 GLN A N 1
AT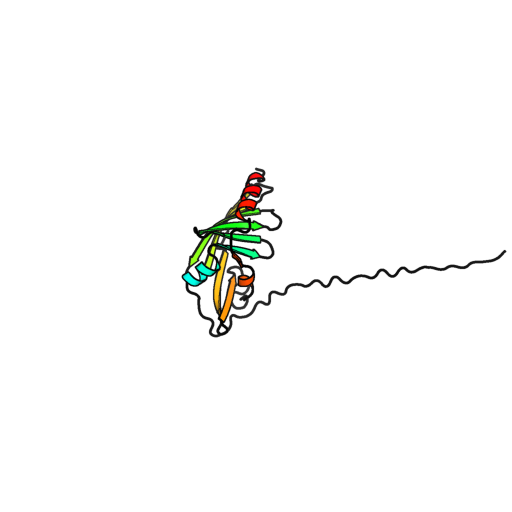OM 702 C CA . GLN A 1 88 ? -1.735 1.441 -7.763 1.00 96.19 88 GLN A CA 1
ATOM 703 C C . GLN A 1 88 ? -2.460 2.587 -7.052 1.00 96.19 88 GLN A C 1
ATOM 705 O O . GLN A 1 88 ? -1.854 3.612 -6.775 1.00 96.19 88 GLN A O 1
ATOM 710 N N . CYS A 1 89 ? -3.760 2.437 -6.802 1.00 95.12 89 CYS A N 1
ATOM 711 C CA . CYS A 1 89 ? -4.570 3.431 -6.105 1.00 95.12 89 CYS A CA 1
ATOM 712 C C . CYS A 1 89 ? -5.525 2.777 -5.114 1.00 95.12 89 CYS A C 1
ATOM 714 O O . CYS A 1 89 ? -6.128 1.746 -5.427 1.00 95.12 89 CYS A O 1
ATOM 716 N N . ILE A 1 90 ? -5.760 3.454 -3.996 1.00 94.81 90 ILE A N 1
ATOM 717 C CA . ILE A 1 90 ? -6.707 3.091 -2.946 1.00 94.81 90 ILE A CA 1
ATOM 718 C C . ILE A 1 90 ? -7.870 4.091 -2.935 1.00 94.81 90 ILE A C 1
ATOM 720 O O . ILE A 1 90 ? -7.719 5.286 -3.202 1.00 94.81 90 ILE A O 1
ATOM 724 N N . SER A 1 91 ? -9.069 3.588 -2.645 1.00 93.94 91 SER A N 1
ATOM 725 C CA . SER A 1 91 ? -10.271 4.402 -2.447 1.00 93.94 91 SER A CA 1
ATOM 726 C C . SER A 1 91 ? -11.222 3.742 -1.458 1.00 93.94 91 SER A C 1
ATOM 728 O O . SER A 1 91 ? -11.332 2.518 -1.440 1.00 93.94 91 SER A O 1
ATOM 730 N N . GLY A 1 92 ? -11.921 4.532 -0.648 1.00 93.75 92 GLY A N 1
ATOM 731 C CA . GLY A 1 92 ? -12.790 4.002 0.400 1.00 93.75 92 GLY A CA 1
ATOM 732 C C . GLY A 1 92 ? -13.127 5.047 1.451 1.00 93.75 92 GLY A C 1
ATOM 733 O O . GLY A 1 92 ? -13.138 6.249 1.163 1.00 93.75 92 GLY A O 1
ATOM 734 N N . SER A 1 93 ? -13.390 4.572 2.662 1.00 95.00 93 SER A N 1
ATOM 735 C CA . SER A 1 93 ? -13.760 5.420 3.789 1.00 95.00 93 SER A CA 1
ATOM 736 C C . SER A 1 93 ? -12.951 5.067 5.025 1.00 95.00 93 SER A C 1
ATOM 738 O O . SER A 1 93 ? -12.685 3.894 5.284 1.00 95.00 93 SER A O 1
ATOM 740 N N . TRP A 1 94 ? -12.593 6.090 5.793 1.00 95.38 94 TRP A N 1
ATOM 741 C CA . TRP A 1 94 ? -12.056 5.939 7.137 1.00 95.38 94 TRP A CA 1
ATOM 742 C C . TRP A 1 94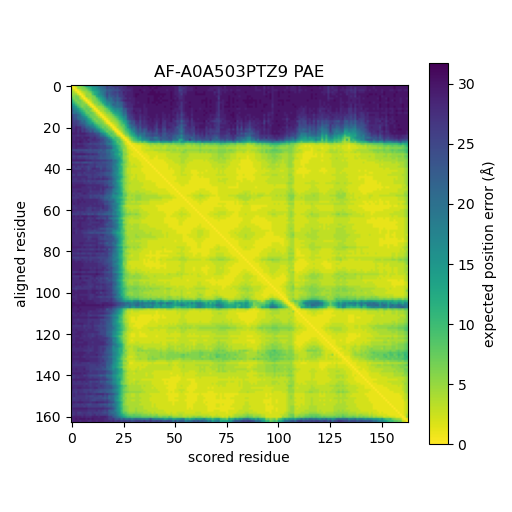 ? -13.168 6.101 8.175 1.00 95.38 94 TRP A C 1
ATOM 744 O O . TRP A 1 94 ? -14.162 6.791 7.932 1.00 95.38 94 TRP A O 1
ATOM 754 N N . THR A 1 95 ? -12.952 5.496 9.338 1.00 96.81 95 THR A N 1
ATOM 755 C CA . THR A 1 95 ? -13.790 5.604 10.531 1.00 96.81 95 THR A CA 1
ATOM 756 C C . THR A 1 95 ? -12.896 5.852 11.741 1.00 96.81 95 THR A C 1
ATOM 758 O O . THR A 1 95 ? -12.003 5.054 12.034 1.00 96.81 95 THR A O 1
ATOM 761 N N . GLU A 1 96 ? -13.131 6.950 12.455 1.00 96.88 96 GLU A N 1
ATOM 762 C CA . GLU A 1 96 ? -12.532 7.212 13.763 1.00 96.88 96 GLU A CA 1
ATOM 763 C C . GLU A 1 96 ? -13.163 6.290 14.811 1.00 96.88 96 GLU A C 1
ATOM 765 O O . GLU A 1 96 ? -14.382 6.222 14.961 1.00 96.88 96 GLU A O 1
ATOM 770 N N . VAL A 1 97 ? -12.330 5.600 15.587 1.00 96.75 97 VAL A N 1
ATOM 771 C CA . VAL A 1 97 ? -12.800 4.604 16.561 1.00 96.75 97 VAL A CA 1
ATOM 772 C C . VAL A 1 97 ? -13.496 5.268 17.749 1.00 96.75 97 VAL A C 1
ATOM 774 O O . VAL A 1 97 ? -14.489 4.754 18.255 1.00 96.75 97 VAL A O 1
ATOM 777 N N . LYS A 1 98 ? -12.991 6.419 18.209 1.00 95.56 98 LYS A N 1
ATOM 778 C CA . LYS A 1 98 ? -13.514 7.089 19.412 1.00 95.56 98 LYS A CA 1
ATOM 779 C C . LYS A 1 98 ? -14.869 7.760 19.200 1.00 95.56 98 LYS A C 1
ATOM 781 O O . LYS A 1 98 ? -15.645 7.817 20.145 1.00 95.56 98 LYS A O 1
ATOM 786 N N . THR A 1 99 ? -15.091 8.316 18.014 1.00 95.31 99 THR A N 1
ATOM 787 C CA . THR A 1 99 ? -16.226 9.201 17.710 1.00 95.31 99 THR A CA 1
ATOM 788 C C . THR A 1 99 ? -17.224 8.570 16.744 1.00 95.31 99 THR A C 1
ATOM 790 O O . THR A 1 99 ? -18.281 9.144 16.512 1.00 95.31 99 THR A O 1
ATOM 793 N N . GLY A 1 100 ? -16.854 7.467 16.080 1.00 95.56 100 GLY A N 1
ATOM 794 C CA . GLY A 1 100 ? -17.625 6.899 14.975 1.00 95.56 100 GLY A CA 1
ATOM 795 C C . GLY A 1 100 ? -17.692 7.791 13.738 1.00 95.56 100 GLY A C 1
ATOM 796 O O . GLY A 1 100 ? -18.359 7.437 12.764 1.00 95.56 100 GLY A O 1
ATOM 797 N N . LYS A 1 101 ? -16.988 8.931 13.734 1.00 95.44 101 LYS A N 1
ATOM 798 C CA . LYS A 1 101 ? -16.948 9.838 12.594 1.00 95.44 101 LYS A CA 1
ATOM 799 C C . LYS A 1 101 ? -16.373 9.107 11.391 1.00 95.44 101 LYS A C 1
ATOM 801 O O . LYS A 1 101 ? -15.351 8.431 11.493 1.00 95.44 101 LYS A O 1
ATOM 806 N N . THR A 1 102 ? -17.022 9.278 10.247 1.00 94.94 102 THR A N 1
ATOM 807 C CA . THR A 1 102 ? -16.572 8.702 8.984 1.00 94.94 102 THR A CA 1
ATOM 808 C C . THR A 1 102 ? -16.216 9.791 7.987 1.00 94.94 102 THR A C 1
ATOM 810 O O . THR A 1 102 ? -16.742 10.906 8.022 1.00 94.94 102 THR A O 1
ATOM 813 N N . GLY A 1 103 ? -15.321 9.457 7.066 1.00 92.38 103 GLY A N 1
ATOM 814 C CA . GLY A 1 103 ? -14.994 10.306 5.933 1.00 92.38 103 GLY A CA 1
ATOM 815 C C . GLY A 1 103 ? -14.556 9.472 4.743 1.00 92.38 103 GLY A C 1
ATOM 816 O O . GLY A 1 103 ? -14.057 8.360 4.889 1.00 92.38 103 GLY A O 1
ATOM 817 N N . LYS A 1 104 ? -14.751 10.004 3.539 1.00 88.62 104 LYS A N 1
ATOM 818 C CA . LYS A 1 104 ? -14.243 9.375 2.314 1.00 88.62 104 LYS A CA 1
ATOM 819 C C . LYS A 1 104 ? -12.789 9.781 2.110 1.00 88.62 104 LYS A C 1
ATOM 821 O O . LYS A 1 104 ? -12.436 10.930 2.378 1.00 88.62 104 LYS A O 1
ATOM 826 N N . SER A 1 105 ? -11.959 8.886 1.575 1.00 75.94 105 SER A N 1
ATOM 827 C CA . SER A 1 105 ? -10.656 9.296 1.040 1.00 75.94 105 SER A CA 1
ATOM 828 C C . SER A 1 105 ? -10.889 10.272 -0.121 1.00 75.94 105 SER A C 1
ATOM 830 O O . SER A 1 105 ? -11.347 9.866 -1.194 1.00 75.94 105 SER A O 1
ATOM 832 N N . GLY A 1 106 ? -10.627 11.562 0.093 1.00 61.12 106 GLY A N 1
ATOM 833 C CA . GLY A 1 106 ? -10.596 12.565 -0.972 1.00 61.12 106 GLY A CA 1
ATOM 834 C C . GLY A 1 106 ? -9.301 12.445 -1.777 1.00 61.12 106 GLY A C 1
ATOM 835 O O . GLY A 1 106 ? -8.253 12.290 -1.171 1.00 61.12 106 GLY A O 1
ATOM 836 N N . LYS A 1 107 ? -9.401 12.532 -3.118 1.00 58.06 107 LYS A N 1
ATOM 837 C CA . LYS A 1 107 ? -8.352 12.268 -4.136 1.00 58.06 107 LYS A CA 1
ATOM 838 C C . LYS A 1 107 ? -7.648 10.909 -3.940 1.00 58.06 107 LYS A C 1
ATOM 840 O O . LYS A 1 107 ? -7.028 10.658 -2.922 1.00 58.06 107 LYS A O 1
ATOM 845 N N . ARG A 1 108 ? -7.775 10.022 -4.937 1.00 68.06 108 ARG A N 1
ATOM 846 C CA . ARG A 1 108 ? -7.223 8.652 -4.929 1.00 68.06 108 ARG A CA 1
ATOM 847 C C . ARG A 1 108 ? -5.788 8.662 -4.392 1.00 68.06 108 ARG A C 1
ATOM 849 O O . ARG A 1 108 ? -4.940 9.334 -4.971 1.00 68.06 108 ARG A O 1
ATOM 856 N N . ASP A 1 109 ? -5.573 7.955 -3.293 1.00 87.88 109 ASP A N 1
ATOM 857 C CA . ASP A 1 109 ? -4.254 7.753 -2.710 1.00 87.88 109 ASP A CA 1
ATOM 858 C C . ASP A 1 109 ? -3.531 6.724 -3.582 1.00 87.88 109 ASP A C 1
ATOM 860 O O . ASP A 1 109 ? -3.990 5.582 -3.670 1.00 87.88 109 ASP A O 1
ATOM 864 N N . CYS A 1 110 ? -2.519 7.153 -4.337 1.00 93.56 110 CYS A 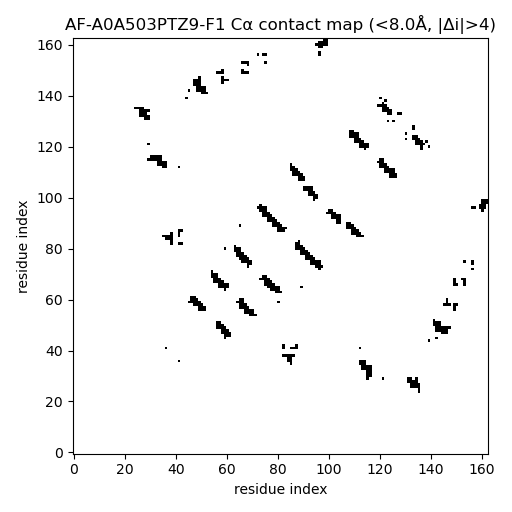N 1
ATOM 865 C CA . CYS A 1 110 ? -1.900 6.337 -5.372 1.00 93.56 110 CYS A CA 1
ATOM 866 C C . CYS A 1 110 ? -0.374 6.306 -5.268 1.00 93.56 110 CYS A C 1
ATOM 868 O O . CYS A 1 110 ? 0.259 7.335 -5.039 1.00 93.56 110 CYS A O 1
ATOM 870 N N . ASN A 1 111 ? 0.213 5.154 -5.590 1.00 94.44 111 ASN A N 1
ATOM 871 C CA . ASN A 1 111 ? 1.651 4.981 -5.769 1.00 94.44 111 ASN A CA 1
ATOM 872 C C . ASN A 1 111 ? 1.942 4.580 -7.214 1.00 94.44 111 ASN A C 1
ATOM 874 O O . ASN A 1 111 ? 1.442 3.568 -7.719 1.00 94.44 111 ASN A O 1
ATOM 878 N N . THR A 1 112 ? 2.752 5.392 -7.884 1.00 96.69 112 THR A N 1
ATOM 879 C CA . THR A 1 112 ? 3.234 5.134 -9.242 1.00 96.69 112 THR A CA 1
ATOM 880 C C . THR A 1 112 ? 4.592 4.474 -9.169 1.00 96.69 112 THR A C 1
ATOM 882 O O . THR A 1 112 ? 5.460 4.991 -8.484 1.00 96.69 112 THR A O 1
ATOM 885 N N . TRP A 1 113 ? 4.787 3.375 -9.894 1.00 97.50 113 TRP A N 1
ATOM 886 C CA . TRP A 1 113 ? 6.022 2.602 -9.846 1.00 97.50 113 TRP A CA 1
ATOM 887 C C . TRP A 1 113 ? 6.817 2.680 -11.151 1.00 97.50 113 TRP A C 1
ATOM 889 O O . TRP A 1 113 ? 6.261 2.636 -12.252 1.00 97.50 113 TRP A O 1
ATOM 899 N N . MET A 1 114 ? 8.138 2.716 -11.025 1.00 97.56 114 MET A N 1
ATOM 900 C CA . MET A 1 114 ? 9.111 2.679 -12.112 1.00 97.56 114 MET A CA 1
ATOM 901 C C . MET A 1 114 ? 10.217 1.675 -11.778 1.00 97.56 114 MET A C 1
ATOM 903 O O . MET A 1 114 ? 10.499 1.407 -10.611 1.00 97.56 114 MET A O 1
ATOM 907 N N . ARG A 1 115 ? 10.866 1.125 -12.802 1.00 97.81 115 ARG A N 1
ATOM 908 C CA . ARG A 1 115 ? 12.080 0.318 -12.652 1.00 97.81 115 ARG A CA 1
ATOM 909 C C . ARG A 1 115 ? 13.277 1.122 -13.141 1.00 97.81 115 ARG A C 1
ATOM 911 O O . ARG A 1 115 ? 13.285 1.545 -14.295 1.00 97.81 115 ARG A O 1
ATOM 918 N N . GLY A 1 116 ? 14.259 1.324 -12.271 1.00 96.69 116 GLY A N 1
ATOM 919 C CA . GLY A 1 116 ? 15.515 1.990 -12.596 1.00 96.69 116 GLY A CA 1
ATOM 920 C C . GLY A 1 116 ? 16.397 1.152 -13.531 1.00 96.69 116 GLY A C 1
ATOM 921 O O . GLY A 1 116 ? 16.184 -0.057 -13.668 1.00 96.69 116 GLY A O 1
ATOM 922 N N . PRO A 1 117 ? 17.409 1.766 -14.168 1.00 95.94 117 PRO A N 1
ATOM 923 C CA . PRO A 1 117 ? 18.371 1.051 -15.014 1.00 95.94 117 PRO A CA 1
ATOM 924 C C . PRO A 1 117 ? 19.222 0.038 -14.228 1.00 95.94 117 PRO A C 1
ATOM 926 O O . PRO A 1 117 ? 19.732 -0.918 -14.800 1.00 95.94 117 PRO A O 1
ATOM 929 N N . ASP A 1 118 ? 19.341 0.227 -12.914 1.00 93.69 118 ASP A N 1
ATOM 930 C CA . ASP A 1 118 ? 19.974 -0.683 -11.956 1.00 93.69 118 ASP A CA 1
ATOM 931 C C . ASP A 1 118 ? 19.048 -1.828 -11.499 1.00 93.69 118 ASP A C 1
ATOM 933 O O . ASP A 1 118 ? 19.418 -2.637 -10.651 1.00 93.69 118 ASP A O 1
ATOM 937 N N . GLY A 1 119 ? 17.827 -1.897 -12.039 1.00 94.44 119 GLY A N 1
ATOM 938 C CA . GLY A 1 119 ? 16.817 -2.884 -11.672 1.00 94.44 119 GLY A CA 1
ATOM 939 C C . GLY A 1 119 ? 16.073 -2.573 -10.371 1.00 94.44 119 GLY A C 1
ATOM 940 O O . GLY A 1 119 ? 15.142 -3.309 -10.032 1.00 94.44 119 GLY A O 1
ATOM 941 N N . LYS A 1 120 ? 16.420 -1.491 -9.659 1.00 95.00 120 LYS A N 1
ATOM 942 C CA . LYS A 1 120 ? 15.700 -1.083 -8.450 1.00 95.00 120 LYS A CA 1
ATOM 943 C C . LYS A 1 120 ? 14.289 -0.615 -8.774 1.00 95.00 120 LYS A C 1
ATOM 945 O O . LYS A 1 120 ? 14.009 -0.085 -9.849 1.00 95.00 120 LYS A O 1
ATOM 950 N N . MET A 1 121 ? 13.397 -0.802 -7.810 1.00 96.12 121 MET A N 1
ATOM 951 C CA . MET A 1 121 ? 12.006 -0.383 -7.911 1.00 96.12 121 MET A CA 1
ATOM 952 C C . MET A 1 121 ? 11.860 0.964 -7.224 1.00 96.12 121 MET A C 1
ATOM 954 O O . MET A 1 121 ? 12.156 1.080 -6.042 1.00 96.12 121 MET A O 1
ATOM 958 N N . TRP A 1 122 ? 11.400 1.947 -7.983 1.00 96.25 122 TRP A N 1
ATOM 959 C CA . TRP A 1 122 ? 11.165 3.306 -7.527 1.00 96.25 122 TRP A CA 1
ATOM 960 C C . TRP A 1 122 ? 9.672 3.568 -7.486 1.00 96.25 122 TRP A C 1
ATOM 962 O O . TRP A 1 122 ? 8.956 3.161 -8.403 1.00 96.25 122 TRP A O 1
ATOM 972 N N . ASP A 1 123 ? 9.201 4.278 -6.474 1.00 95.38 123 ASP A N 1
ATOM 973 C CA . ASP A 1 123 ? 7.818 4.705 -6.397 1.00 95.38 123 ASP A CA 1
ATOM 974 C C . ASP A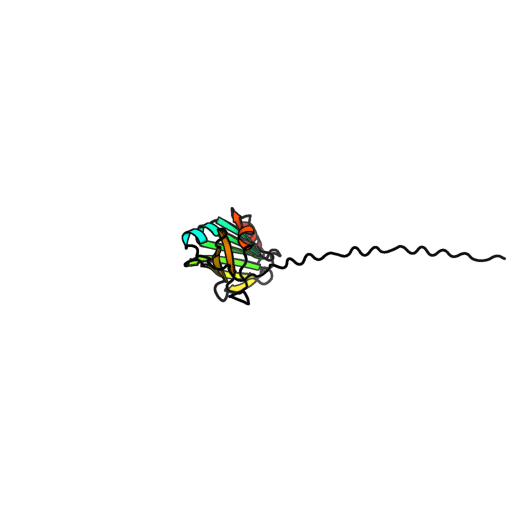 1 123 ? 7.663 6.183 -6.048 1.00 95.38 123 ASP A C 1
ATOM 976 O O . ASP A 1 123 ? 8.526 6.800 -5.426 1.00 95.38 123 ASP A O 1
ATOM 980 N N . LEU A 1 124 ? 6.546 6.746 -6.501 1.00 95.25 124 LEU A N 1
ATOM 981 C CA . LEU A 1 124 ? 6.142 8.117 -6.244 1.00 95.25 124 LEU A CA 1
ATOM 982 C C . LEU A 1 124 ? 4.718 8.128 -5.708 1.00 95.25 124 LEU A C 1
ATOM 984 O O . LEU A 1 124 ? 3.778 7.658 -6.363 1.00 95.25 124 LEU A O 1
ATOM 988 N N . TRP A 1 125 ? 4.567 8.710 -4.525 1.00 92.75 125 TRP A N 1
ATOM 989 C CA . TRP A 1 125 ? 3.275 8.911 -3.895 1.00 92.75 125 TRP A CA 1
ATOM 990 C C . TRP A 1 125 ? 2.543 10.105 -4.520 1.00 92.75 125 TRP A C 1
ATOM 992 O O . TRP A 1 125 ? 3.109 11.185 -4.693 1.00 92.75 125 TRP A O 1
ATOM 1002 N N . SER A 1 126 ? 1.254 9.959 -4.825 1.00 90.94 126 SER A N 1
ATOM 1003 C CA . SER A 1 126 ? 0.460 11.006 -5.486 1.00 90.94 126 SER A CA 1
ATOM 1004 C C . SER A 1 126 ? 0.275 12.276 -4.652 1.00 90.94 126 SER A C 1
ATOM 1006 O O . SER A 1 126 ? -0.161 13.293 -5.185 1.00 90.94 126 SER A O 1
ATOM 1008 N N . GLN A 1 127 ? 0.556 12.211 -3.348 1.00 88.75 127 GLN A N 1
ATOM 1009 C CA . GLN A 1 127 ? 0.519 13.356 -2.432 1.00 88.75 127 GLN A CA 1
ATOM 1010 C C . GLN A 1 127 ? 1.920 13.898 -2.107 1.00 88.75 127 GLN A C 1
ATOM 1012 O O . GLN A 1 127 ? 2.051 14.783 -1.261 1.00 88.75 127 GLN A O 1
ATOM 1017 N N . ALA A 1 128 ? 2.972 13.380 -2.751 1.00 87.94 128 ALA A N 1
ATOM 1018 C CA . ALA A 1 128 ? 4.313 13.926 -2.606 1.00 87.94 128 ALA A CA 1
ATOM 1019 C C . ALA A 1 128 ? 4.344 15.400 -3.043 1.00 87.94 128 ALA A C 1
ATOM 1021 O O . ALA A 1 128 ? 3.677 15.781 -4.015 1.00 87.94 128 ALA A O 1
ATOM 1022 N N . LYS A 1 129 ? 5.094 16.227 -2.305 1.00 87.50 129 LYS A N 1
ATOM 1023 C CA . LYS A 1 129 ? 5.121 17.684 -2.503 1.00 87.50 129 LYS A CA 1
ATOM 1024 C C . LYS A 1 129 ? 5.795 18.035 -3.822 1.00 87.50 129 LYS A C 1
ATOM 1026 O O . LYS A 1 129 ? 5.336 18.943 -4.512 1.00 87.50 129 LYS A O 1
ATOM 1031 N N . ASP A 1 130 ? 6.843 17.295 -4.171 1.00 88.94 130 ASP A N 1
ATOM 1032 C CA . ASP A 1 130 ? 7.564 17.432 -5.424 1.00 88.94 130 ASP A CA 1
ATOM 1033 C C . ASP A 1 130 ? 7.428 16.158 -6.266 1.00 88.94 130 ASP A C 1
ATOM 1035 O O . ASP A 1 130 ? 8.197 15.205 -6.158 1.00 88.94 130 ASP A O 1
ATOM 1039 N N . GLN A 1 131 ? 6.464 16.166 -7.187 1.00 88.50 131 GLN A N 1
ATOM 1040 C CA . GLN A 1 131 ? 6.214 15.052 -8.110 1.00 88.50 131 GLN A CA 1
ATOM 1041 C C . GLN A 1 131 ? 7.383 14.765 -9.081 1.00 88.50 131 GLN A C 1
ATOM 1043 O O . GLN A 1 131 ? 7.313 13.811 -9.856 1.00 88.50 131 GLN A O 1
ATOM 1048 N N . ARG A 1 132 ? 8.447 15.581 -9.095 1.00 86.56 132 ARG A N 1
ATOM 1049 C CA . ARG A 1 132 ? 9.651 15.337 -9.907 1.00 86.56 132 ARG A CA 1
ATOM 1050 C C . ARG A 1 132 ? 10.784 14.707 -9.105 1.00 86.56 132 ARG A C 1
ATOM 1052 O O . ARG A 1 132 ? 11.526 13.909 -9.676 1.00 86.56 132 ARG A O 1
ATOM 1059 N N . ASN A 1 133 ? 10.905 15.050 -7.823 1.00 88.88 133 ASN A N 1
ATOM 1060 C CA . ASN A 1 133 ? 12.080 14.723 -7.010 1.00 88.88 133 ASN A CA 1
ATOM 1061 C C . ASN A 1 133 ? 11.788 13.879 -5.760 1.00 88.88 133 ASN A C 1
ATOM 1063 O O . ASN A 1 133 ? 12.732 13.481 -5.090 1.00 88.88 133 ASN A O 1
ATOM 1067 N N . ASP A 1 134 ? 10.526 13.560 -5.464 1.00 90.81 134 ASP A N 1
ATOM 1068 C CA . ASP A 1 134 ? 10.147 12.749 -4.297 1.00 90.81 134 ASP A CA 1
ATOM 1069 C C . ASP A 1 134 ? 10.010 11.249 -4.624 1.00 90.81 134 ASP A C 1
ATOM 1071 O O . ASP A 1 134 ? 9.116 10.568 -4.113 1.00 90.81 134 ASP A O 1
ATOM 1075 N N . TRP A 1 135 ? 10.873 10.711 -5.492 1.00 93.81 135 TRP A N 1
ATOM 1076 C CA . TRP A 1 135 ? 10.904 9.267 -5.737 1.00 93.81 135 TRP A CA 1
ATOM 1077 C C . TRP A 1 135 ? 11.645 8.547 -4.607 1.00 93.81 135 TRP A C 1
ATOM 1079 O O . TRP A 1 135 ? 12.652 9.039 -4.092 1.00 93.81 135 TRP A O 1
ATOM 1089 N N . SER A 1 136 ? 11.158 7.361 -4.246 1.00 92.25 136 SER A N 1
ATOM 1090 C CA . SER A 1 136 ? 11.731 6.504 -3.203 1.00 92.25 136 SER A CA 1
ATOM 1091 C C . SER A 1 136 ? 11.984 5.095 -3.733 1.00 92.25 136 SER A C 1
ATOM 1093 O O . SER A 1 136 ? 11.199 4.596 -4.532 1.00 92.25 136 SER A O 1
ATOM 1095 N N . ASP A 1 137 ? 13.051 4.434 -3.281 1.00 93.50 137 ASP A N 1
ATOM 1096 C CA . ASP A 1 137 ? 13.294 2.999 -3.495 1.00 93.50 137 ASP A CA 1
ATOM 1097 C C . ASP A 1 137 ? 13.019 2.156 -2.230 1.00 93.50 137 ASP A C 1
ATOM 1099 O O . ASP A 1 137 ? 13.250 0.945 -2.199 1.00 93.50 137 ASP A O 1
ATOM 1103 N N . GLU A 1 138 ? 12.469 2.772 -1.179 1.00 91.12 138 GLU A N 1
ATOM 1104 C CA . GLU A 1 138 ? 12.330 2.147 0.138 1.00 91.12 138 GLU A CA 1
ATOM 1105 C C . GLU A 1 138 ? 10.987 1.434 0.335 1.00 91.12 138 GLU A C 1
ATOM 1107 O O . GLU A 1 138 ? 10.902 0.478 1.113 1.00 91.12 138 GLU A O 1
ATOM 1112 N N . ASN A 1 139 ? 9.912 1.860 -0.341 1.00 89.94 139 ASN A N 1
ATOM 1113 C CA . ASN A 1 139 ? 8.562 1.373 -0.024 1.00 89.94 139 ASN A CA 1
ATOM 1114 C C . ASN A 1 139 ? 8.358 -0.110 -0.324 1.00 89.94 139 ASN A C 1
ATOM 1116 O O . ASN A 1 139 ? 7.552 -0.755 0.347 1.00 89.94 139 ASN A O 1
ATOM 1120 N N . LEU A 1 140 ? 9.108 -0.680 -1.271 1.00 93.50 140 LEU A N 1
ATOM 1121 C CA . LEU A 1 140 ? 9.012 -2.108 -1.566 1.00 93.50 140 LEU A CA 1
ATOM 1122 C C . LEU A 1 140 ? 9.407 -2.959 -0.350 1.00 93.50 140 LEU A C 1
ATOM 1124 O O . LEU A 1 140 ? 8.779 -3.981 -0.084 1.00 93.50 140 LEU A O 1
ATOM 1128 N N . SER A 1 141 ? 10.399 -2.510 0.425 1.00 94.44 141 SER A N 1
ATOM 1129 C CA . SER A 1 141 ? 10.866 -3.208 1.632 1.00 94.44 141 SER A CA 1
ATOM 1130 C C . SER A 1 141 ? 9.841 -3.205 2.774 1.00 94.44 141 SER A C 1
ATOM 1132 O O . SER A 1 141 ? 9.897 -4.050 3.666 1.00 94.44 141 SER A O 1
ATOM 1134 N N . LYS A 1 142 ? 8.866 -2.288 2.724 1.00 95.00 142 LYS A N 1
ATOM 1135 C CA . LYS A 1 142 ? 7.782 -2.159 3.708 1.00 95.00 142 LYS A CA 1
ATOM 1136 C C . LYS A 1 142 ? 6.616 -3.109 3.419 1.00 95.00 142 LYS A C 1
ATOM 1138 O O . LYS A 1 142 ? 5.660 -3.157 4.194 1.00 95.00 142 LYS A O 1
ATOM 1143 N N . LEU A 1 143 ? 6.669 -3.855 2.313 1.00 96.62 143 LEU A N 1
ATOM 1144 C CA . LEU A 1 143 ? 5.659 -4.839 1.943 1.00 96.62 143 LEU A CA 1
ATOM 1145 C C . LEU A 1 143 ? 6.050 -6.231 2.431 1.00 96.62 143 LEU A C 1
ATOM 1147 O O . LEU A 1 143 ? 7.174 -6.694 2.259 1.00 96.62 143 LEU A O 1
ATOM 1151 N N . SER A 1 144 ? 5.088 -6.942 3.005 1.00 97.75 144 SER A N 1
ATOM 1152 C CA . SER A 1 144 ? 5.281 -8.318 3.452 1.00 97.75 144 SER A CA 1
ATOM 1153 C C . SER A 1 144 ? 4.061 -9.180 3.156 1.00 97.75 144 SER A C 1
ATOM 1155 O O . SER A 1 144 ? 2.931 -8.701 3.142 1.00 97.75 144 SER A O 1
ATOM 1157 N N . LYS A 1 145 ? 4.286 -10.469 2.891 1.00 97.94 145 LYS A N 1
ATOM 1158 C CA . LYS A 1 145 ? 3.236 -11.392 2.446 1.00 97.94 145 LYS A CA 1
ATOM 1159 C C . LYS A 1 145 ? 2.191 -11.662 3.538 1.00 97.94 145 LYS A C 1
ATOM 1161 O O . LYS A 1 145 ? 2.540 -11.874 4.699 1.00 97.94 145 LYS A O 1
ATOM 1166 N N . GLY A 1 146 ? 0.927 -11.753 3.123 1.00 98.06 146 GLY A N 1
ATOM 1167 C CA . GLY A 1 146 ? -0.226 -12.110 3.952 1.00 98.06 146 GLY A CA 1
ATOM 1168 C C . GLY A 1 146 ? -0.886 -10.919 4.652 1.00 98.06 146 GLY A C 1
ATOM 1169 O O . GLY A 1 146 ? -0.359 -9.813 4.637 1.00 98.06 146 GLY A O 1
ATOM 1170 N N . ASP A 1 147 ? -2.041 -11.164 5.281 1.00 97.38 147 ASP A N 1
ATOM 1171 C CA . ASP A 1 147 ? -2.861 -10.164 6.001 1.00 97.38 147 ASP A CA 1
ATOM 1172 C C . ASP A 1 147 ? -2.193 -9.606 7.266 1.00 97.38 147 ASP A C 1
ATOM 1174 O O . ASP A 1 147 ? -2.485 -8.501 7.709 1.00 97.38 147 ASP A O 1
ATOM 1178 N N . ARG A 1 148 ? -1.294 -10.377 7.886 1.00 97.75 148 ARG A N 1
ATOM 1179 C CA . ARG A 1 148 ? -0.573 -9.978 9.108 1.00 97.75 148 ARG A CA 1
ATOM 1180 C C . ARG A 1 148 ? -1.473 -9.455 10.242 1.00 97.75 148 ARG A C 1
ATOM 1182 O O . ARG A 1 148 ? -1.020 -8.669 11.074 1.00 97.75 148 ARG A O 1
ATOM 1189 N N . GLY A 1 149 ? -2.725 -9.912 10.298 1.00 97.38 149 GLY A N 1
ATOM 1190 C CA . GLY A 1 149 ? -3.691 -9.551 11.332 1.00 97.38 149 GLY A CA 1
ATOM 1191 C C . GLY A 1 149 ? -4.354 -8.185 11.139 1.00 97.38 149 GLY A C 1
ATOM 1192 O O . GLY A 1 149 ? -4.990 -7.700 12.079 1.00 97.38 149 GLY A O 1
ATOM 1193 N N . VAL A 1 150 ? -4.230 -7.560 9.963 1.00 98.31 150 VAL A N 1
ATOM 1194 C CA . VAL A 1 150 ? -4.888 -6.282 9.656 1.00 98.31 150 VAL A CA 1
ATOM 1195 C C . VAL A 1 150 ? -6.406 -6.445 9.707 1.00 98.31 150 VAL A C 1
ATOM 1197 O O . VAL A 1 150 ? -7.069 -5.717 10.447 1.00 98.31 150 VAL A O 1
ATOM 1200 N N . VAL A 1 151 ? -6.966 -7.439 9.010 1.00 98.19 151 VAL A N 1
ATOM 1201 C CA . VAL A 1 151 ? -8.420 -7.685 8.980 1.00 98.19 151 VAL A CA 1
ATOM 1202 C C . VAL A 1 151 ? -8.970 -8.000 10.374 1.00 98.19 151 VAL A C 1
ATOM 1204 O O . VAL A 1 151 ? -10.012 -7.467 10.771 1.00 98.19 151 VAL A O 1
ATOM 1207 N N . LYS A 1 152 ? -8.253 -8.817 11.158 1.00 98.25 152 LYS A N 1
ATOM 1208 C CA . LYS A 1 152 ? -8.628 -9.104 12.552 1.00 98.25 152 LYS A CA 1
ATOM 1209 C C . LYS A 1 152 ? -8.663 -7.822 13.386 1.00 98.25 152 LYS A C 1
ATOM 1211 O O . LYS A 1 152 ? -9.652 -7.566 14.067 1.00 98.25 152 LYS A O 1
ATOM 1216 N N . THR A 1 153 ? -7.619 -6.998 13.293 1.00 98.38 153 THR A N 1
ATOM 1217 C CA . THR A 1 153 ? -7.528 -5.738 14.044 1.00 98.38 153 THR A CA 1
ATOM 1218 C C . THR A 1 153 ? -8.684 -4.809 13.692 1.00 98.38 153 THR A C 1
ATOM 1220 O O . THR A 1 153 ? -9.343 -4.291 14.586 1.00 98.38 153 THR A O 1
ATOM 1223 N N . ILE A 1 154 ? -8.995 -4.640 12.407 1.00 98.00 154 ILE A N 1
ATOM 1224 C CA . ILE A 1 154 ? -10.128 -3.808 11.977 1.00 98.00 154 ILE A CA 1
ATOM 1225 C C . ILE A 1 154 ? -11.452 -4.343 12.526 1.00 98.00 154 ILE A C 1
ATOM 1227 O O . ILE A 1 154 ? -12.271 -3.559 12.999 1.00 98.00 154 ILE A O 1
ATOM 1231 N N . THR A 1 155 ? -11.651 -5.662 12.534 1.00 97.81 155 THR A N 1
ATOM 1232 C CA . THR A 1 155 ? -12.850 -6.282 13.122 1.00 97.81 155 THR A CA 1
ATOM 1233 C C . THR A 1 155 ? -13.001 -5.916 14.604 1.00 97.81 155 THR A C 1
ATOM 1235 O O . THR A 1 155 ? -14.081 -5.523 15.041 1.00 97.81 155 THR A O 1
ATOM 1238 N N . GLU A 1 156 ? -11.907 -5.956 15.368 1.00 97.69 156 GLU A N 1
ATOM 1239 C CA . GLU A 1 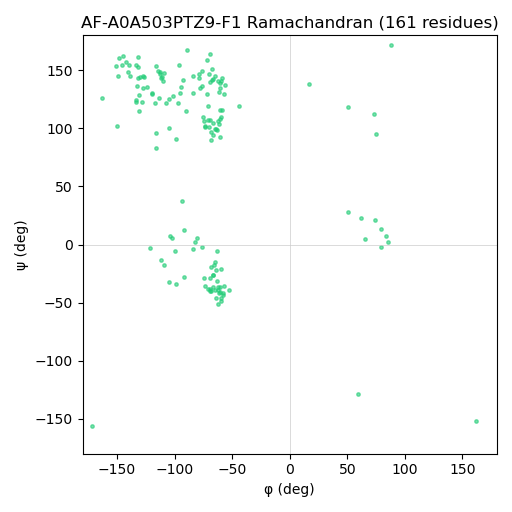156 ? -11.893 -5.538 16.776 1.00 97.69 156 GLU A CA 1
ATOM 1240 C C . GLU A 1 156 ? -12.133 -4.031 16.955 1.00 97.69 156 GLU A C 1
ATOM 1242 O O . GLU A 1 156 ? -12.778 -3.623 17.921 1.00 97.69 156 GLU A O 1
ATOM 1247 N N . LEU A 1 157 ? -11.617 -3.189 16.052 1.00 97.44 157 LEU A N 1
ATOM 1248 C CA . LEU A 1 157 ? -11.841 -1.741 16.098 1.00 97.44 157 LEU A CA 1
ATOM 1249 C C . LEU A 1 157 ? -13.294 -1.386 15.794 1.00 97.44 157 LEU A C 1
ATOM 1251 O O . LEU A 1 157 ? -13.856 -0.543 16.486 1.00 97.44 157 LEU A O 1
ATOM 1255 N N . LYS A 1 158 ? -13.925 -2.072 14.835 1.00 96.75 158 LYS A N 1
ATOM 1256 C CA . LYS A 1 158 ? -15.350 -1.909 14.511 1.00 96.75 158 LYS A CA 1
ATOM 1257 C C . LYS A 1 158 ? -16.240 -2.177 15.721 1.00 96.75 158 LYS A C 1
ATOM 1259 O O . LYS A 1 158 ? -17.145 -1.396 15.984 1.00 96.75 158 LYS A O 1
ATOM 1264 N N . ALA A 1 159 ? -15.934 -3.212 16.504 1.00 96.56 159 ALA A N 1
ATOM 1265 C CA . ALA A 1 159 ? -16.658 -3.516 17.740 1.00 96.56 159 ALA A CA 1
ATOM 1266 C C . ALA A 1 159 ? -16.485 -2.451 18.845 1.00 96.56 159 ALA A C 1
ATOM 1268 O O . ALA A 1 159 ? -17.260 -2.422 19.797 1.00 96.56 159 ALA A O 1
ATOM 1269 N N . LYS A 1 160 ? -15.467 -1.585 18.741 1.00 94.94 160 LYS A N 1
ATOM 1270 C CA . LYS A 1 160 ? -15.166 -0.515 19.707 1.00 94.94 160 LYS A CA 1
ATOM 1271 C C . LYS A 1 160 ? -15.669 0.857 19.278 1.00 94.94 160 LYS A C 1
ATOM 1273 O O . LYS A 1 160 ? -15.516 1.799 20.055 1.00 94.94 160 LYS A O 1
ATOM 1278 N N . VAL A 1 161 ? -16.215 0.983 18.068 1.00 93.69 161 VAL A N 1
ATOM 1279 C CA . VAL A 1 161 ? -16.748 2.254 17.581 1.00 93.69 161 VAL A CA 1
ATOM 1280 C C . VAL A 1 161 ? -17.873 2.698 18.509 1.00 93.69 161 VAL A C 1
ATOM 1282 O O . VAL A 1 161 ? -18.890 2.019 18.631 1.00 93.69 161 VAL A O 1
ATOM 1285 N N . ARG A 1 162 ? -17.665 3.827 19.186 1.00 75.00 162 ARG A N 1
ATOM 1286 C CA . ARG A 1 162 ? -18.695 4.479 19.996 1.00 75.00 162 ARG A CA 1
ATOM 1287 C C . ARG A 1 162 ? -19.432 5.461 19.091 1.00 75.00 162 ARG A C 1
ATOM 1289 O O . ARG A 1 162 ? -18.798 6.373 18.563 1.00 75.00 162 ARG A O 1
ATOM 1296 N N . GLY A 1 163 ? -20.715 5.196 18.860 1.00 55.91 163 GLY A N 1
ATOM 1297 C CA . GLY A 1 163 ? -21.650 6.121 18.215 1.00 55.91 163 GLY A CA 1
ATOM 1298 C C . GLY A 1 163 ? -22.311 7.039 19.228 1.00 55.91 163 GLY A C 1
ATOM 1299 O O . GLY A 1 163 ? -22.356 6.650 20.418 1.00 55.91 163 GLY A O 1
#